Protein AF-A0A8J9SJX0-F1 (afdb_monomer)

Secondary structure (DSSP, 8-state):
---PPPSS--SSTTSHHHHHHHHHHHHHHHHHHTTS--EEEE-TT---SS--HHHHHTS-TT-SEEEEE-S---GGGTTT-EEEEEEEE---

Structure (mmCIF, N/CA/C/O backbone):
data_AF-A0A8J9SJX0-F1
#
_entry.id   AF-A0A8J9SJX0-F1
#
loop_
_atom_site.group_PDB
_atom_site.id
_atom_site.type_symbol
_atom_site.label_atom_id
_atom_site.label_alt_id
_atom_site.label_comp_id
_atom_site.label_asym_id
_atom_site.label_entity_id
_atom_site.label_seq_id
_atom_site.pdbx_PDB_ins_code
_atom_site.Cartn_x
_atom_site.Cartn_y
_atom_site.Cartn_z
_atom_site.occupancy
_atom_site.B_iso_or_equiv
_atom_site.auth_seq_id
_atom_site.auth_comp_id
_atom_site.auth_asym_id
_atom_site.auth_atom_id
_atom_site.pdbx_PDB_model_num
ATOM 1 N N . ASN A 1 1 ? 6.015 -20.181 -0.647 1.00 56.84 1 ASN A N 1
ATOM 2 C CA . ASN A 1 1 ? 7.298 -20.120 -1.380 1.00 56.84 1 ASN A CA 1
ATOM 3 C C . ASN A 1 1 ? 7.250 -18.864 -2.241 1.00 56.84 1 ASN A C 1
ATOM 5 O O . ASN A 1 1 ? 6.300 -18.742 -3.000 1.00 56.84 1 ASN A O 1
ATOM 9 N N . PHE A 1 2 ? 8.184 -17.925 -2.070 1.00 68.00 2 PHE A N 1
ATOM 10 C CA . PHE A 1 2 ? 8.213 -16.641 -2.793 1.00 68.00 2 PHE A CA 1
ATOM 11 C C . PHE A 1 2 ? 8.660 -16.769 -4.261 1.00 68.00 2 PHE A C 1
ATOM 13 O O . PHE A 1 2 ? 8.686 -15.773 -4.977 1.00 68.00 2 PHE A O 1
ATOM 20 N N . GLY A 1 3 ? 8.993 -17.983 -4.720 1.00 74.50 3 GLY A N 1
ATOM 21 C CA . GLY A 1 3 ? 9.604 -18.181 -6.032 1.00 74.50 3 GLY A CA 1
ATOM 22 C C . GLY A 1 3 ? 11.002 -17.560 -6.092 1.00 74.50 3 GLY A C 1
ATOM 23 O O . GLY A 1 3 ? 11.595 -17.236 -5.062 1.00 74.50 3 GLY A O 1
ATOM 24 N N . GLU A 1 4 ? 11.541 -17.402 -7.299 1.00 83.12 4 GLU A N 1
ATOM 25 C CA . GLU A 1 4 ? 12.795 -16.673 -7.497 1.00 83.12 4 GLU A CA 1
ATOM 26 C C . GLU A 1 4 ? 12.550 -15.163 -7.402 1.00 83.12 4 GLU A C 1
ATOM 28 O O . GL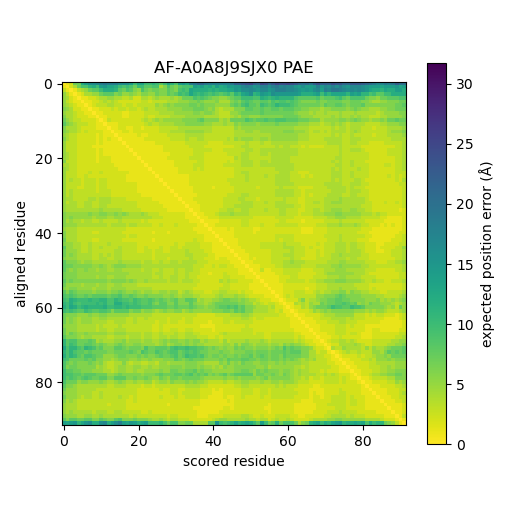U A 1 4 ? 11.809 -14.584 -8.201 1.00 83.12 4 GLU A O 1
ATOM 33 N N . ILE A 1 5 ? 13.195 -14.516 -6.428 1.00 87.25 5 ILE A N 1
ATOM 34 C CA . ILE A 1 5 ? 13.190 -13.058 -6.304 1.00 87.25 5 ILE A CA 1
ATOM 35 C C . ILE A 1 5 ? 14.189 -12.483 -7.322 1.00 87.25 5 ILE A C 1
ATOM 37 O O . ILE A 1 5 ? 15.352 -12.895 -7.317 1.00 87.25 5 ILE A O 1
ATOM 41 N N . PRO A 1 6 ? 13.782 -11.530 -8.182 1.00 91.69 6 PRO A N 1
ATOM 42 C CA . PRO A 1 6 ? 14.695 -10.905 -9.133 1.00 91.69 6 PRO A CA 1
ATOM 43 C C . PRO A 1 6 ? 15.891 -10.242 -8.436 1.00 91.69 6 PRO A C 1
ATOM 45 O O . PRO A 1 6 ? 15.716 -9.473 -7.495 1.00 91.69 6 PRO A O 1
ATOM 48 N N . SER A 1 7 ? 17.102 -10.493 -8.936 1.00 92.31 7 SER A N 1
ATOM 49 C CA . SER A 1 7 ? 18.348 -9.879 -8.443 1.00 92.31 7 SER A CA 1
ATOM 50 C C . SER A 1 7 ? 18.693 -8.549 -9.121 1.00 92.31 7 SER A C 1
ATOM 52 O O . SER A 1 7 ? 19.579 -7.827 -8.674 1.00 92.31 7 SER A O 1
ATOM 54 N N . GLU A 1 8 ? 17.999 -8.219 -10.208 1.00 95.31 8 GLU A N 1
ATOM 55 C CA . GLU A 1 8 ? 18.196 -6.995 -10.975 1.00 95.31 8 GLU A CA 1
ATOM 56 C C . GLU A 1 8 ? 16.943 -6.119 -10.936 1.00 95.31 8 GLU A C 1
ATOM 58 O O . GLU A 1 8 ? 15.815 -6.617 -10.878 1.00 95.31 8 GLU A O 1
ATOM 63 N N . ALA A 1 9 ? 17.144 -4.809 -11.082 1.00 92.69 9 ALA A N 1
ATOM 64 C CA . ALA A 1 9 ? 16.053 -3.853 -11.183 1.00 92.69 9 ALA A CA 1
ATOM 65 C C . ALA A 1 9 ? 15.139 -4.130 -12.394 1.00 92.69 9 ALA A C 1
ATOM 67 O O . ALA A 1 9 ? 15.559 -4.645 -13.444 1.00 92.69 9 ALA A O 1
ATOM 68 N N . ALA A 1 10 ? 13.873 -3.743 -12.241 1.00 95.56 10 ALA A N 1
ATOM 69 C CA . ALA A 1 10 ? 12.946 -3.615 -13.355 1.00 95.56 10 ALA A CA 1
ATOM 70 C C . ALA A 1 10 ? 13.435 -2.516 -14.310 1.00 95.56 10 ALA A C 1
ATOM 72 O O . ALA A 1 10 ? 13.941 -1.479 -13.884 1.00 95.56 10 ALA A O 1
ATOM 73 N N . ARG A 1 11 ? 13.277 -2.740 -15.614 1.00 95.31 11 ARG A N 1
ATOM 74 C CA . ARG A 1 11 ? 13.615 -1.756 -16.655 1.00 95.31 11 ARG A CA 1
ATOM 75 C C . ARG A 1 11 ? 12.431 -0.861 -16.985 1.00 95.31 11 ARG A C 1
ATOM 77 O O . ARG A 1 11 ? 12.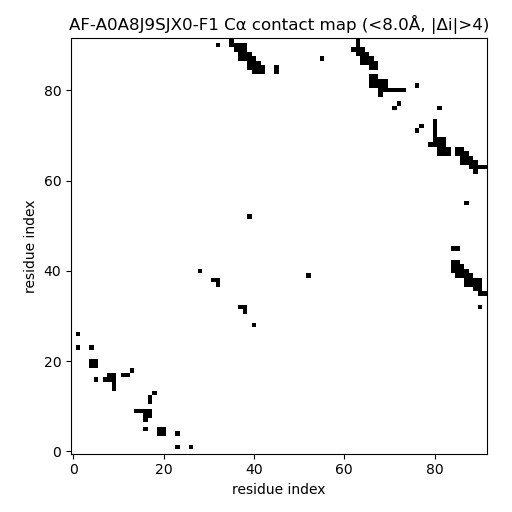618 0.247 -17.478 1.00 95.31 11 ARG A O 1
ATOM 84 N N . ARG A 1 12 ? 11.211 -1.355 -16.763 1.00 95.00 12 ARG A N 1
ATOM 85 C CA . ARG A 1 12 ? 9.976 -0.616 -17.018 1.00 95.00 12 ARG A CA 1
ATOM 86 C C . ARG A 1 12 ? 8.911 -0.981 -15.995 1.00 95.00 12 ARG A C 1
ATOM 88 O O . ARG A 1 12 ? 8.783 -2.133 -15.590 1.00 95.00 12 ARG A O 1
ATOM 95 N N . TYR A 1 13 ? 8.089 0.004 -15.651 1.00 90.19 13 TYR A N 1
ATOM 96 C CA . TYR A 1 13 ? 6.886 -0.208 -14.859 1.00 90.19 13 TYR A CA 1
ATOM 97 C C . TYR A 1 13 ? 6.006 -1.320 -15.454 1.00 90.19 13 TYR A C 1
ATOM 99 O O . TYR A 1 13 ? 5.654 -1.285 -16.638 1.00 90.19 13 TYR A O 1
ATOM 107 N N . GLY A 1 14 ? 5.636 -2.297 -14.624 1.00 91.19 14 GLY A N 1
ATOM 108 C CA . GLY A 1 14 ? 4.815 -3.436 -15.036 1.00 91.19 14 GLY A CA 1
ATOM 109 C C . GLY A 1 14 ? 5.541 -4.506 -15.856 1.00 91.19 14 GLY A C 1
ATOM 110 O O . GLY A 1 14 ? 4.868 -5.370 -16.413 1.00 91.19 14 GLY A O 1
ATOM 111 N N . ASP A 1 15 ? 6.874 -4.464 -15.970 1.00 94.75 15 ASP A N 1
ATOM 112 C CA . ASP A 1 15 ? 7.622 -5.591 -16.529 1.00 94.75 15 ASP A CA 1
ATOM 113 C C . ASP A 1 15 ? 7.593 -6.822 -15.599 1.00 94.75 15 ASP A C 1
ATOM 115 O O . ASP A 1 15 ? 7.111 -6.772 -14.468 1.00 94.75 15 ASP A O 1
ATOM 119 N N . ARG A 1 16 ? 8.120 -7.959 -16.070 1.00 92.75 16 ARG A N 1
ATOM 120 C CA . ARG A 1 16 ? 8.083 -9.218 -15.305 1.00 92.75 16 ARG A CA 1
ATOM 121 C C . ARG A 1 16 ? 8.788 -9.126 -13.951 1.00 92.75 16 ARG A C 1
ATOM 123 O O . ARG A 1 16 ? 8.331 -9.755 -13.002 1.00 92.75 16 ARG A O 1
ATOM 130 N N . ARG A 1 17 ? 9.885 -8.368 -13.855 1.00 94.38 17 ARG A N 1
ATOM 131 C CA . ARG A 1 17 ? 10.638 -8.211 -12.602 1.00 94.38 17 ARG A CA 1
ATOM 132 C C . ARG A 1 17 ? 9.857 -7.341 -11.629 1.00 94.38 17 ARG A C 1
ATOM 134 O O . ARG A 1 17 ? 9.726 -7.705 -10.465 1.00 94.38 17 ARG A O 1
ATOM 141 N N . PHE A 1 18 ? 9.275 -6.251 -12.130 1.00 93.44 18 PHE A N 1
ATOM 142 C CA . PHE A 1 18 ? 8.370 -5.401 -11.366 1.00 93.44 18 PHE A CA 1
ATOM 143 C C . PHE A 1 18 ? 7.196 -6.215 -10.812 1.00 93.44 18 PHE A C 1
ATOM 145 O O . PHE A 1 18 ? 6.964 -6.210 -9.608 1.00 93.44 18 PHE A O 1
ATOM 152 N N . THR A 1 19 ? 6.492 -6.969 -11.660 1.00 91.94 19 THR A N 1
ATOM 153 C CA . THR A 1 19 ? 5.340 -7.777 -11.237 1.00 91.94 19 THR A CA 1
ATOM 154 C C . THR A 1 19 ? 5.726 -8.843 -10.216 1.00 91.94 19 THR A C 1
ATOM 156 O O . THR A 1 19 ? 5.013 -9.006 -9.228 1.00 91.94 19 THR A O 1
ATOM 159 N N . ALA A 1 20 ? 6.852 -9.538 -10.411 1.00 92.62 20 ALA A N 1
ATOM 160 C CA . ALA A 1 20 ? 7.342 -10.517 -9.443 1.00 92.62 20 ALA A CA 1
ATOM 161 C C . ALA A 1 20 ? 7.587 -9.874 -8.070 1.00 92.62 20 ALA A C 1
ATOM 163 O O . ALA A 1 20 ? 7.175 -10.424 -7.049 1.00 92.62 20 ALA A O 1
ATOM 164 N N . MET A 1 21 ? 8.181 -8.677 -8.043 1.00 92.75 21 MET A N 1
ATOM 165 C CA . MET A 1 21 ? 8.427 -7.979 -6.786 1.00 92.75 21 MET A CA 1
ATOM 166 C C . MET A 1 21 ? 7.161 -7.426 -6.134 1.00 92.75 21 MET A C 1
ATOM 168 O O . MET A 1 21 ? 6.973 -7.581 -4.930 1.00 92.75 21 MET A O 1
ATOM 172 N N . MET A 1 22 ? 6.229 -6.881 -6.913 1.00 92.56 22 MET A N 1
ATOM 173 C CA . MET A 1 22 ? 4.938 -6.450 -6.371 1.00 92.56 22 MET A CA 1
ATOM 174 C C . MET A 1 22 ? 4.144 -7.619 -5.773 1.00 92.56 22 MET A C 1
ATOM 176 O O . MET A 1 22 ? 3.509 -7.457 -4.734 1.00 92.56 22 MET A O 1
ATOM 180 N N . MET A 1 23 ? 4.227 -8.817 -6.358 1.00 91.75 23 MET A N 1
ATOM 181 C CA . MET A 1 23 ? 3.608 -10.009 -5.769 1.00 91.75 23 MET A CA 1
ATOM 182 C C . MET A 1 23 ? 4.308 -10.460 -4.486 1.00 91.75 23 MET A C 1
ATOM 184 O O . MET A 1 23 ? 3.633 -10.819 -3.523 1.00 91.75 23 MET A O 1
ATOM 188 N N . ALA A 1 24 ? 5.642 -10.397 -4.425 1.00 92.56 24 ALA A N 1
ATOM 189 C CA . ALA A 1 24 ? 6.368 -10.671 -3.186 1.00 92.56 24 ALA A CA 1
ATOM 190 C C . ALA A 1 24 ? 5.955 -9.701 -2.065 1.00 92.56 24 ALA A C 1
ATOM 192 O O . ALA A 1 24 ? 5.679 -10.152 -0.955 1.00 92.56 24 ALA A O 1
ATOM 193 N N . LYS A 1 25 ? 5.814 -8.402 -2.373 1.00 92.75 25 LYS A N 1
ATOM 194 C CA . LYS A 1 25 ? 5.251 -7.389 -1.463 1.00 92.75 25 LYS A CA 1
ATOM 195 C C . LYS A 1 25 ? 3.882 -7.820 -0.925 1.00 92.75 25 LYS A C 1
ATOM 197 O O . LYS A 1 25 ? 3.705 -7.845 0.289 1.00 92.75 25 LYS A O 1
ATOM 202 N N . VAL A 1 26 ? 2.943 -8.213 -1.791 1.00 92.31 26 VAL A N 1
ATOM 203 C CA . VAL A 1 26 ? 1.602 -8.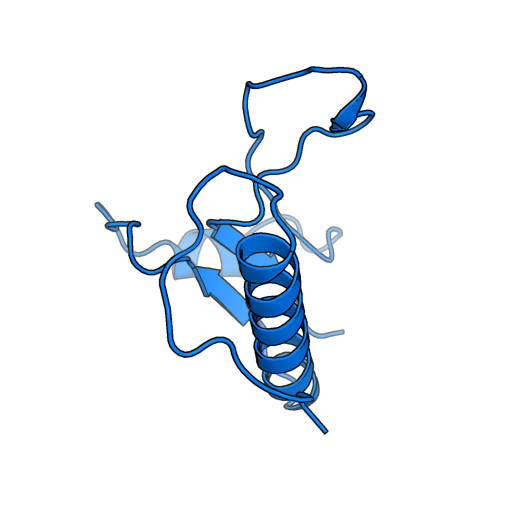668 -1.368 1.00 92.31 26 VAL A CA 1
ATOM 204 C C . VAL A 1 26 ? 1.686 -9.865 -0.418 1.00 92.31 26 VAL A C 1
ATOM 206 O O . VAL A 1 26 ? 1.031 -9.867 0.620 1.00 92.31 26 VAL A O 1
ATOM 209 N N . ILE A 1 27 ? 2.522 -10.862 -0.726 1.00 92.38 27 ILE A N 1
ATOM 210 C CA . ILE A 1 27 ? 2.686 -12.046 0.133 1.00 92.38 27 ILE A CA 1
ATOM 211 C C . ILE A 1 27 ? 3.268 -11.656 1.496 1.00 92.38 27 ILE A C 1
ATOM 213 O O . ILE A 1 27 ? 2.788 -12.140 2.519 1.00 92.38 27 ILE A O 1
ATOM 217 N N . CYS A 1 28 ? 4.274 -10.777 1.536 1.00 92.44 28 CYS A N 1
ATOM 218 C CA . CYS A 1 28 ? 4.845 -10.296 2.793 1.00 92.44 28 CYS A CA 1
ATOM 219 C C . CYS A 1 28 ? 3.781 -9.631 3.672 1.00 92.44 28 CYS A C 1
ATOM 221 O O . CYS A 1 28 ? 3.679 -9.960 4.851 1.00 92.44 28 CYS A O 1
ATOM 223 N N . VAL A 1 29 ? 2.956 -8.751 3.098 1.00 93.12 29 VAL A N 1
ATOM 224 C CA . VAL A 1 29 ? 1.882 -8.085 3.849 1.00 93.12 29 VAL A CA 1
ATOM 225 C C . VAL A 1 29 ? 0.830 -9.083 4.321 1.00 93.12 29 VAL A C 1
ATOM 227 O O . VAL A 1 29 ? 0.422 -9.025 5.478 1.00 93.12 29 VAL A O 1
ATOM 230 N N . GLN A 1 30 ? 0.446 -10.045 3.478 1.00 92.06 30 GLN A N 1
ATOM 231 C CA . GLN A 1 30 ? -0.498 -11.098 3.854 1.00 92.06 30 GLN A CA 1
ATOM 232 C C . GLN A 1 30 ? -0.012 -11.893 5.073 1.00 92.06 30 GLN A C 1
ATOM 234 O O . GLN A 1 30 ? -0.791 -12.151 5.986 1.00 92.06 30 GLN A O 1
ATOM 239 N N . LEU A 1 31 ? 1.272 -12.264 5.113 1.00 93.50 31 LEU A N 1
ATOM 240 C CA .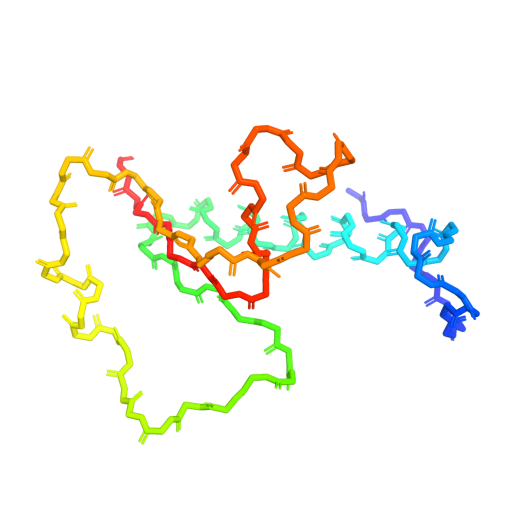 LEU A 1 31 ? 1.839 -13.005 6.243 1.00 93.50 31 LEU A CA 1
ATOM 241 C C . LEU A 1 31 ? 1.789 -12.203 7.548 1.00 93.50 31 LEU A C 1
ATOM 243 O O . LEU A 1 31 ? 1.539 -12.783 8.600 1.00 93.50 31 LEU A O 1
ATOM 247 N N . VAL A 1 32 ? 1.997 -10.884 7.488 1.00 92.94 32 VAL A N 1
ATOM 248 C CA . VAL A 1 32 ? 1.878 -10.007 8.664 1.00 92.94 32 VAL A CA 1
ATOM 249 C C . VAL A 1 32 ? 0.413 -9.832 9.069 1.00 92.94 32 VAL A C 1
ATOM 251 O O . VAL A 1 32 ? 0.101 -9.899 10.252 1.00 92.94 32 VAL A O 1
ATOM 254 N N . SER A 1 33 ? -0.498 -9.682 8.105 1.00 92.56 33 SER A N 1
ATOM 255 C CA . SER A 1 33 ? -1.941 -9.571 8.363 1.00 92.56 33 SER A CA 1
ATOM 256 C C . SER A 1 33 ? -2.500 -10.796 9.103 1.00 92.56 33 SER A C 1
ATOM 258 O O . SER A 1 33 ? -3.370 -10.663 9.960 1.00 92.56 33 SER A O 1
ATOM 260 N N . MET A 1 34 ? -1.940 -11.986 8.864 1.00 94.25 34 MET A N 1
ATOM 261 C CA . MET A 1 34 ? -2.318 -13.220 9.565 1.00 94.25 34 MET A CA 1
ATOM 262 C C . MET A 1 34 ? -1.959 -13.243 11.062 1.00 94.25 34 MET A C 1
ATOM 264 O O . MET A 1 34 ? -2.358 -14.176 11.757 1.00 94.25 34 MET A O 1
ATOM 268 N N . LEU A 1 35 ? -1.217 -12.255 11.574 1.00 95.50 35 LEU A N 1
ATOM 269 C CA . LEU A 1 35 ? -0.852 -12.165 12.992 1.00 95.50 35 LEU A CA 1
ATOM 270 C C . LEU A 1 35 ? -1.975 -11.607 13.883 1.00 95.50 35 LEU A C 1
ATOM 272 O O . LEU A 1 35 ? -1.828 -11.623 15.102 1.00 95.50 35 LEU A O 1
ATOM 276 N N . GLY A 1 36 ? -3.078 -11.136 13.297 1.00 94.62 36 GLY A N 1
ATOM 277 C CA . GLY A 1 36 ? -4.229 -10.635 14.050 1.00 94.62 36 GLY A CA 1
ATOM 278 C C . GLY A 1 36 ? -4.084 -9.195 14.548 1.00 94.62 36 GLY A C 1
ATOM 279 O O . GLY A 1 36 ? -4.617 -8.845 15.597 1.00 94.62 36 GLY A O 1
ATOM 280 N N . TYR A 1 37 ? -3.341 -8.363 13.813 1.00 93.75 37 TYR A N 1
ATOM 281 C CA . TYR A 1 37 ? -3.181 -6.938 14.101 1.00 93.75 37 TYR A CA 1
ATOM 282 C C . TYR A 1 37 ? -3.725 -6.084 12.961 1.00 93.75 37 TYR A C 1
ATOM 284 O O . TYR A 1 37 ? -3.596 -6.451 11.790 1.00 93.75 37 TYR A O 1
ATOM 292 N N . ASP A 1 38 ? -4.237 -4.906 13.314 1.00 94.12 38 ASP A N 1
ATOM 293 C CA . ASP A 1 38 ? -4.407 -3.808 12.368 1.00 94.12 38 ASP A CA 1
ATOM 294 C C . ASP A 1 38 ? -3.055 -3.464 11.730 1.00 94.12 38 ASP A C 1
ATOM 296 O O . ASP A 1 38 ? -2.018 -3.410 12.401 1.00 94.12 38 ASP A O 1
ATOM 300 N N . LEU A 1 39 ? -3.057 -3.230 10.422 1.00 94.38 39 LEU A N 1
ATOM 301 C CA . LEU A 1 39 ? -1.851 -3.085 9.623 1.00 94.38 39 LEU A CA 1
ATOM 302 C C . LEU A 1 39 ? -1.881 -1.780 8.836 1.00 94.38 39 LEU A C 1
ATOM 304 O O . L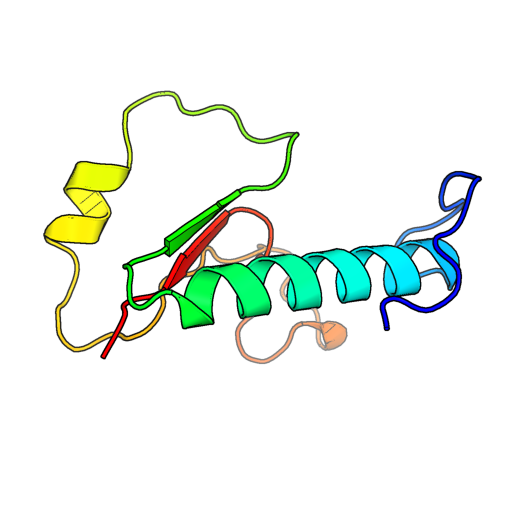EU A 1 39 ? -2.781 -1.545 8.037 1.00 94.38 39 LEU A O 1
ATOM 308 N N . LEU A 1 40 ? -0.844 -0.962 9.007 1.00 95.75 40 LEU A N 1
ATOM 309 C CA . LEU A 1 40 ? -0.532 0.139 8.101 1.00 95.75 40 LEU A CA 1
ATOM 310 C C . LEU A 1 40 ? 0.665 -0.266 7.240 1.00 95.75 40 LEU A C 1
ATOM 312 O O . LEU A 1 40 ? 1.783 -0.392 7.741 1.00 95.75 40 LEU A O 1
ATOM 316 N N . PHE A 1 41 ? 0.429 -0.476 5.949 1.00 96.06 41 PHE A N 1
ATOM 317 C CA . PHE A 1 41 ? 1.486 -0.734 4.981 1.00 96.06 41 PHE A CA 1
ATOM 318 C C . PHE A 1 41 ? 1.952 0.573 4.347 1.00 96.06 41 PHE A C 1
ATOM 320 O O . PHE A 1 41 ? 1.116 1.392 3.970 1.00 96.06 41 PHE A O 1
ATOM 327 N N . GLN A 1 42 ? 3.264 0.711 4.138 1.00 96.25 42 GLN A N 1
ATOM 328 C CA . GLN A 1 42 ? 3.827 1.738 3.268 1.00 96.25 42 GLN A CA 1
ATOM 329 C C . GLN A 1 42 ? 4.957 1.197 2.382 1.00 96.25 42 GLN A C 1
ATOM 331 O O . GLN A 1 42 ? 5.718 0.320 2.801 1.00 96.25 42 GLN A O 1
ATOM 336 N N . ASP A 1 43 ? 5.098 1.766 1.188 1.00 96.12 43 ASP A N 1
ATOM 337 C CA . ASP A 1 43 ? 6.300 1.644 0.371 1.00 96.12 43 ASP A CA 1
ATOM 338 C C . ASP A 1 43 ? 7.461 2.445 0.987 1.00 96.12 43 ASP A C 1
ATOM 340 O O . ASP A 1 43 ? 7.293 3.305 1.853 1.00 96.12 43 ASP A O 1
ATOM 344 N N . VAL A 1 44 ? 8.680 2.120 0.557 1.00 94.75 44 VAL A N 1
ATOM 345 C CA . VAL A 1 44 ? 9.925 2.671 1.123 1.00 94.75 44 VAL A CA 1
ATOM 346 C C . VAL A 1 44 ? 10.189 4.129 0.741 1.00 94.75 44 VAL A C 1
ATOM 348 O O . VAL A 1 44 ? 11.061 4.765 1.326 1.00 94.75 44 VAL A O 1
ATOM 351 N N . ASP A 1 45 ? 9.477 4.645 -0.256 1.00 95.38 45 ASP A N 1
ATOM 352 C CA . ASP A 1 45 ? 9.606 5.994 -0.806 1.00 95.38 45 ASP A CA 1
ATOM 353 C C . ASP A 1 45 ? 8.557 6.975 -0.254 1.00 95.38 45 ASP A C 1
ATOM 355 O O . ASP A 1 45 ? 8.411 8.089 -0.759 1.00 95.38 45 ASP A O 1
ATOM 359 N N . ILE A 1 46 ? 7.872 6.597 0.828 1.00 95.75 46 ILE A N 1
ATOM 360 C CA . ILE A 1 46 ? 6.920 7.445 1.545 1.00 95.75 46 ILE A CA 1
ATOM 361 C C . ILE A 1 46 ? 7.577 8.054 2.783 1.00 95.75 46 ILE A C 1
ATOM 363 O O . ILE A 1 46 ? 8.287 7.391 3.538 1.00 95.75 46 ILE A O 1
ATOM 367 N N . VAL A 1 47 ? 7.308 9.340 3.014 1.00 95.88 47 VAL A N 1
ATOM 368 C CA . VAL A 1 47 ? 7.742 10.067 4.211 1.00 95.88 47 VAL A CA 1
ATOM 369 C C . VAL A 1 47 ? 6.519 10.614 4.930 1.00 95.88 47 VAL A C 1
ATOM 371 O O . VAL A 1 47 ? 5.676 11.281 4.331 1.00 95.88 47 VAL A O 1
ATOM 374 N N . TRP A 1 48 ? 6.427 10.353 6.231 1.00 95.25 48 TRP A N 1
ATOM 375 C CA . TRP A 1 48 ? 5.351 10.875 7.064 1.00 95.25 48 TRP A CA 1
ATOM 376 C C . TRP A 1 48 ? 5.696 12.270 7.570 1.00 95.25 48 TRP A C 1
ATOM 378 O O . TRP A 1 48 ? 6.699 12.465 8.254 1.00 95.25 48 TRP A O 1
ATOM 388 N N . PHE A 1 49 ? 4.836 13.240 7.264 1.00 95.62 49 PHE A N 1
ATOM 389 C CA . PHE A 1 49 ? 4.900 14.562 7.887 1.00 95.62 49 PHE A CA 1
ATOM 390 C C . PHE A 1 49 ? 4.403 14.525 9.343 1.00 95.62 49 PHE A C 1
ATOM 392 O O . PHE A 1 49 ? 4.953 15.199 10.211 1.00 95.62 49 PHE A O 1
ATOM 399 N N . SER A 1 50 ? 3.385 13.705 9.615 1.00 95.31 50 SER A N 1
ATOM 400 C CA . SER A 1 50 ? 2.805 13.464 10.938 1.00 95.31 50 SER A CA 1
ATOM 401 C C . SER A 1 50 ? 2.483 11.979 11.118 1.00 95.31 50 SER A C 1
ATOM 403 O O . SER A 1 50 ? 2.353 11.250 10.137 1.00 95.31 50 SER A O 1
ATOM 405 N N . ASN A 1 51 ? 2.361 11.522 12.370 1.00 94.94 51 ASN A N 1
ATOM 406 C CA . ASN A 1 51 ? 2.012 10.132 12.674 1.00 94.94 51 ASN A CA 1
ATOM 407 C C . ASN A 1 51 ? 0.578 9.812 12.189 1.00 94.94 51 ASN A C 1
ATOM 409 O O . ASN A 1 51 ? -0.368 10.391 12.724 1.00 94.94 51 ASN A O 1
ATOM 413 N N . PRO A 1 52 ? 0.387 8.890 11.227 1.00 94.88 52 PRO A N 1
ATOM 414 C CA . PRO A 1 52 ? -0.933 8.588 10.677 1.00 94.88 52 PRO A CA 1
ATOM 415 C C . PRO A 1 52 ? -1.725 7.568 11.508 1.00 94.88 52 PRO A C 1
ATOM 417 O O . PRO A 1 52 ? -2.913 7.374 11.258 1.00 94.88 52 PRO A O 1
ATOM 420 N N . LEU A 1 53 ? -1.101 6.897 12.483 1.00 92.88 53 LEU A N 1
ATOM 421 C CA . LEU A 1 53 ? -1.737 5.793 13.212 1.00 92.88 53 LEU A CA 1
ATOM 422 C C . LEU A 1 53 ? -2.976 6.246 13.994 1.00 92.88 53 LEU A C 1
ATOM 424 O O . LEU A 1 53 ? -3.976 5.535 14.019 1.00 92.88 53 LEU A O 1
ATOM 428 N N . GLU A 1 54 ? -2.939 7.447 14.578 1.00 92.56 54 GLU A N 1
ATOM 429 C CA . GLU A 1 54 ? -4.085 7.997 15.311 1.00 92.56 54 GLU A CA 1
ATOM 430 C C . GLU A 1 54 ? -5.292 8.236 14.403 1.00 92.56 54 GLU A C 1
ATOM 432 O O . GLU A 1 54 ? -6.422 7.999 14.821 1.00 92.56 54 GLU A O 1
ATOM 437 N N . TYR A 1 55 ? -5.068 8.662 13.157 1.00 93.12 55 TYR A N 1
ATOM 438 C CA . TYR A 1 55 ? -6.148 8.843 12.192 1.00 93.12 55 TYR A CA 1
ATOM 439 C C . TYR A 1 55 ? -6.848 7.511 11.906 1.00 93.12 55 TYR A C 1
ATOM 441 O O . TYR A 1 55 ? -8.067 7.427 12.020 1.00 93.12 55 TYR A O 1
ATOM 449 N N . PHE A 1 56 ? -6.086 6.455 11.601 1.00 93.75 56 PHE A N 1
ATOM 450 C CA . PHE A 1 56 ? -6.662 5.151 11.256 1.00 93.75 56 PHE A CA 1
ATOM 451 C C . PHE A 1 56 ? -7.311 4.433 12.444 1.00 93.75 56 PHE A C 1
ATOM 453 O O . PHE A 1 56 ? -8.335 3.776 12.266 1.00 93.75 56 PHE A O 1
ATOM 460 N N . ALA A 1 57 ? -6.791 4.618 13.661 1.00 89.56 57 ALA A N 1
ATOM 461 C CA . ALA A 1 57 ? -7.398 4.073 14.876 1.00 89.56 57 ALA A CA 1
ATOM 462 C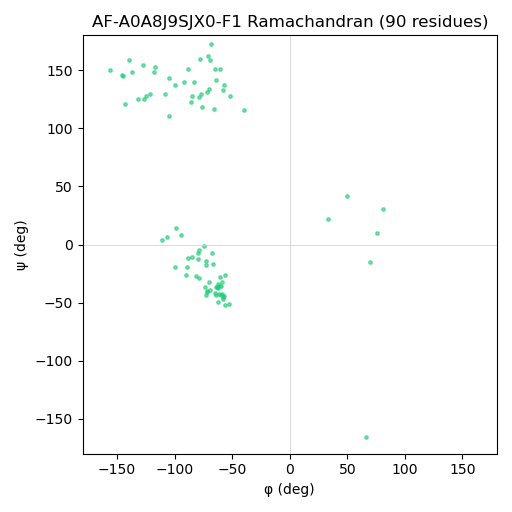 C . ALA A 1 57 ? -8.824 4.602 15.129 1.00 89.56 57 ALA A C 1
ATOM 464 O O . ALA A 1 57 ? -9.640 3.908 15.730 1.00 89.56 57 ALA A O 1
ATOM 465 N N . HIS A 1 58 ? -9.130 5.815 14.654 1.00 90.56 58 HIS A N 1
ATOM 466 C CA . HIS A 1 58 ? -10.438 6.461 14.809 1.00 90.56 58 HIS A CA 1
ATOM 467 C C . HIS A 1 58 ? -11.210 6.592 13.486 1.00 90.56 58 HIS A C 1
ATOM 469 O O . HIS A 1 58 ? -12.283 7.198 13.459 1.00 90.56 58 HIS A O 1
ATOM 475 N N . ALA A 1 59 ? -10.670 6.060 12.387 1.00 87.31 59 ALA A N 1
ATOM 476 C CA . ALA A 1 59 ? -11.329 6.072 11.089 1.00 87.31 59 ALA A CA 1
ATOM 477 C C . ALA A 1 59 ? -12.555 5.147 11.094 1.00 87.31 59 ALA A C 1
ATOM 479 O O . ALA A 1 59 ? -12.643 4.237 11.922 1.00 87.31 59 ALA A O 1
ATOM 480 N N . ASP A 1 60 ? -13.480 5.382 10.156 1.00 87.75 60 ASP A N 1
ATOM 481 C CA . ASP A 1 60 ? -14.783 4.708 10.075 1.00 87.75 60 ASP A CA 1
ATOM 482 C C . ASP A 1 60 ? -14.682 3.201 10.411 1.00 87.75 60 ASP A C 1
ATOM 484 O O . ASP A 1 60 ? -13.992 2.454 9.701 1.00 87.75 60 ASP A O 1
ATOM 488 N N . PRO A 1 61 ? -15.320 2.737 11.506 1.00 85.19 61 PRO A N 1
ATOM 489 C CA . PRO A 1 61 ? -15.255 1.341 11.923 1.00 85.19 61 PRO A CA 1
ATOM 490 C C . PRO A 1 61 ? -15.940 0.392 10.931 1.00 85.19 61 PRO A C 1
ATOM 492 O O . PRO A 1 61 ? -15.684 -0.804 10.978 1.00 85.19 61 PRO A O 1
ATOM 495 N N . GLY A 1 62 ? -16.790 0.899 10.030 1.00 91.00 62 GLY A N 1
ATOM 496 C CA . GLY A 1 62 ? -17.471 0.100 9.012 1.00 91.00 62 GLY A CA 1
ATOM 497 C C . GLY A 1 62 ? -16.611 -0.267 7.800 1.00 91.00 62 GLY A C 1
ATOM 498 O O . GLY A 1 62 ? -17.094 -0.983 6.925 1.00 91.00 62 GLY A O 1
ATOM 499 N N . MET A 1 63 ? -15.373 0.230 7.721 1.00 92.88 63 MET A N 1
ATOM 500 C CA . MET A 1 63 ? -14.466 -0.020 6.599 1.00 92.88 63 MET A CA 1
ATOM 501 C C . MET A 1 63 ? -13.327 -0.954 7.005 1.00 92.88 63 MET A C 1
ATOM 503 O O . MET A 1 63 ? -12.612 -0.693 7.971 1.00 92.88 63 MET A O 1
ATOM 507 N N . ASP A 1 64 ? -13.105 -2.006 6.219 1.00 92.88 64 ASP A N 1
ATOM 508 C CA . ASP A 1 64 ? -12.009 -2.956 6.454 1.00 92.88 64 ASP A CA 1
ATOM 509 C C . ASP A 1 64 ? -10.658 -2.415 5.980 1.00 92.88 64 ASP A C 1
ATOM 511 O O . ASP A 1 64 ? -9.606 -2.789 6.497 1.00 92.88 64 ASP A O 1
ATOM 515 N N . MET A 1 65 ? -10.669 -1.550 4.963 1.00 93.62 65 MET A N 1
ATOM 516 C CA . MET A 1 65 ? -9.454 -1.057 4.323 1.0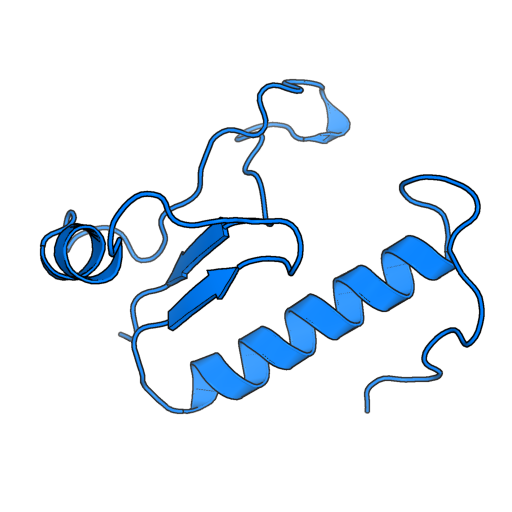0 93.62 65 MET A CA 1
ATOM 517 C C . MET A 1 65 ? -9.595 0.397 3.885 1.00 93.62 65 MET A C 1
ATOM 519 O O . MET A 1 65 ? -10.651 0.819 3.414 1.00 93.62 65 MET A O 1
ATOM 523 N N . PHE A 1 66 ? -8.493 1.139 3.971 1.00 95.31 66 PHE A N 1
ATOM 524 C CA . PHE A 1 66 ? -8.398 2.518 3.499 1.00 95.31 66 PHE A CA 1
ATOM 525 C C . PHE A 1 66 ? -7.245 2.643 2.514 1.00 95.31 66 PHE A C 1
ATOM 527 O O . PHE A 1 66 ? -6.112 2.284 2.830 1.00 95.31 66 PHE A O 1
ATOM 534 N N . PHE A 1 67 ? -7.542 3.203 1.347 1.00 95.00 67 PHE A N 1
ATOM 535 C CA . PHE A 1 67 ? -6.587 3.463 0.277 1.00 95.00 67 PHE A CA 1
ATOM 536 C C . PHE A 1 67 ? -6.664 4.923 -0.148 1.00 95.00 67 PHE A C 1
ATOM 538 O O . PHE A 1 67 ? -7.708 5.567 -0.025 1.00 95.00 67 PHE A O 1
ATOM 545 N N . GLN A 1 68 ? -5.563 5.427 -0.692 1.00 92.94 68 GLN A N 1
ATOM 546 C CA . GLN A 1 68 ? -5.552 6.703 -1.397 1.00 92.94 68 GLN A CA 1
ATOM 547 C C . GLN A 1 68 ? -5.883 6.484 -2.875 1.00 92.94 68 GLN A C 1
ATOM 549 O O . GLN A 1 68 ? -5.584 5.428 -3.436 1.00 92.94 68 GLN A O 1
ATOM 554 N N . ASP A 1 69 ? -6.476 7.489 -3.508 1.00 93.06 69 ASP A N 1
ATOM 555 C CA . ASP A 1 69 ? -6.617 7.510 -4.961 1.00 93.06 69 ASP A CA 1
ATOM 556 C C . ASP A 1 69 ? -5.243 7.724 -5.627 1.00 93.06 69 ASP A C 1
ATOM 558 O O . ASP A 1 69 ? -4.456 8.571 -5.206 1.00 93.06 69 ASP A O 1
ATOM 562 N N . ASP A 1 70 ? -4.947 6.929 -6.652 1.00 90.56 70 ASP A N 1
ATOM 563 C CA . ASP A 1 70 ? -3.685 6.920 -7.403 1.00 90.56 70 ASP A CA 1
ATOM 564 C C . ASP A 1 70 ? -3.614 8.059 -8.439 1.00 90.56 70 ASP A C 1
ATOM 566 O O . ASP A 1 70 ? -2.559 8.310 -9.017 1.00 90.56 70 ASP A O 1
ATOM 570 N N . GLY A 1 71 ? -4.731 8.743 -8.724 1.00 88.88 71 GLY A N 1
ATOM 571 C CA . GLY A 1 71 ? -4.835 9.867 -9.663 1.00 88.88 71 GLY A CA 1
ATOM 572 C C . GLY A 1 71 ? -4.669 9.506 -11.144 1.00 88.88 71 GLY A C 1
ATOM 573 O O . GLY A 1 71 ? -5.030 10.289 -12.024 1.00 88.88 71 GLY A O 1
ATOM 574 N N . ALA A 1 72 ? -4.153 8.316 -11.460 1.00 84.50 72 ALA A N 1
ATOM 575 C CA . ALA A 1 72 ? -3.895 7.894 -12.830 1.00 84.50 72 ALA A CA 1
ATOM 576 C C . ALA A 1 72 ? -5.171 7.558 -13.628 1.00 84.50 72 ALA A C 1
ATOM 578 O O . ALA A 1 72 ? -5.077 7.497 -14.853 1.00 84.50 72 ALA A O 1
ATOM 579 N N . HIS A 1 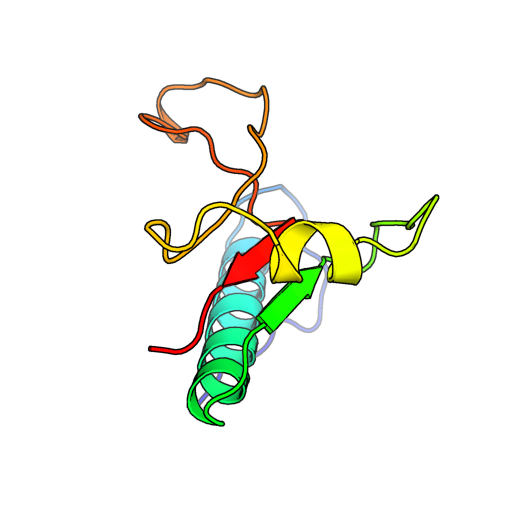73 ? -6.320 7.318 -12.966 1.00 87.38 73 HIS A N 1
ATOM 580 C CA . HIS A 1 73 ? -7.699 7.096 -13.475 1.00 87.38 73 HIS A CA 1
ATOM 581 C C . HIS A 1 73 ? -7.879 6.379 -14.831 1.00 87.38 73 HIS A C 1
ATOM 583 O O . HIS A 1 73 ? -8.907 6.497 -15.501 1.00 87.38 73 HIS A O 1
ATOM 589 N N . SER A 1 74 ? -6.882 5.620 -15.271 1.00 89.12 74 SER A N 1
ATOM 590 C CA . SER A 1 74 ? -6.908 4.919 -16.545 1.00 89.12 74 SER A CA 1
ATOM 591 C C . SER A 1 74 ? -7.764 3.663 -16.429 1.00 89.12 74 SER A C 1
ATOM 593 O O . SER A 1 74 ? -7.930 3.103 -15.345 1.00 89.12 74 SER A O 1
ATOM 595 N N . THR A 1 75 ? -8.240 3.143 -17.561 1.00 90.00 75 THR A N 1
ATOM 596 C CA . THR A 1 75 ? -9.016 1.891 -17.597 1.00 90.00 75 THR A CA 1
ATOM 597 C C . THR A 1 75 ? -8.279 0.710 -16.967 1.00 90.00 75 THR A C 1
ATOM 599 O O . THR A 1 75 ? -8.916 -0.198 -16.446 1.00 90.00 75 THR A O 1
ATOM 602 N N . ARG A 1 76 ? -6.940 0.736 -16.958 1.00 86.75 76 ARG A N 1
ATOM 603 C CA . ARG A 1 76 ? -6.104 -0.274 -16.301 1.00 86.75 76 ARG A CA 1
ATOM 604 C C . ARG A 1 76 ? -6.317 -0.340 -14.785 1.00 86.75 76 ARG A C 1
ATOM 606 O O . ARG A 1 76 ? -6.181 -1.421 -14.224 1.00 86.75 76 ARG A O 1
ATOM 613 N N . TYR A 1 77 ? -6.602 0.790 -14.142 1.00 87.88 77 TYR A N 1
ATOM 614 C CA . TYR A 1 77 ? -6.751 0.895 -12.686 1.00 87.88 77 TYR A CA 1
ATOM 615 C C . TYR A 1 77 ? -8.214 1.062 -12.259 1.00 87.88 77 TYR A C 1
ATOM 617 O O . TYR A 1 77 ? -8.513 1.263 -11.085 1.00 87.88 77 TYR A O 1
ATOM 625 N N . ALA A 1 78 ? -9.146 0.955 -13.205 1.00 90.81 78 ALA A N 1
ATOM 626 C CA . ALA A 1 78 ? -10.568 0.999 -12.926 1.00 90.81 78 ALA A CA 1
ATOM 627 C C . ALA A 1 78 ? -11.016 -0.208 -12.067 1.00 90.81 78 ALA A C 1
ATOM 629 O O . ALA A 1 78 ? -10.437 -1.291 -12.166 1.00 90.81 78 ALA A O 1
ATOM 630 N N . PRO A 1 79 ? -12.074 -0.050 -11.252 1.00 90.56 79 PRO A N 1
ATOM 631 C CA . PRO A 1 79 ? -12.889 1.161 -11.136 1.00 90.56 79 PRO A CA 1
ATOM 632 C C . PRO A 1 79 ? -12.370 2.160 -10.094 1.00 90.56 79 PRO A C 1
ATOM 634 O O . PRO A 1 79 ? -12.723 3.329 -10.171 1.00 90.56 79 PRO A O 1
ATOM 637 N N . TYR A 1 80 ? -11.537 1.725 -9.146 1.00 88.50 80 TYR A N 1
ATOM 638 C CA . TYR A 1 80 ? -11.240 2.517 -7.947 1.00 88.50 80 TYR A CA 1
ATOM 639 C C . TYR A 1 80 ? -9.924 3.283 -8.004 1.00 88.50 80 TYR A C 1
ATOM 641 O O . TYR A 1 80 ? -9.761 4.221 -7.243 1.00 88.50 80 TYR A O 1
ATOM 649 N N . SER A 1 81 ? -8.998 2.895 -8.887 1.00 93.06 81 SER A N 1
ATOM 650 C CA . SER A 1 81 ? -7.679 3.528 -9.014 1.00 93.06 81 SER A CA 1
ATOM 651 C C . SER A 1 81 ? -6.959 3.670 -7.673 1.00 93.06 81 SER A C 1
ATOM 653 O O . SER A 1 81 ? -6.364 4.697 -7.399 1.00 93.06 81 SER A O 1
ATOM 655 N N . ALA A 1 82 ? -7.027 2.646 -6.821 1.00 93.88 82 ALA A N 1
ATOM 656 C CA . ALA A 1 82 ? -6.400 2.680 -5.506 1.00 93.88 82 ALA A CA 1
ATOM 657 C C . ALA A 1 82 ? -4.871 2.580 -5.615 1.00 93.88 82 ALA A C 1
ATOM 659 O O . ALA A 1 82 ? -4.342 1.673 -6.267 1.00 93.88 82 ALA A O 1
ATOM 660 N N . ASN A 1 83 ? -4.165 3.468 -4.921 1.00 94.19 83 ASN A N 1
ATOM 661 C CA . ASN A 1 83 ? -2.726 3.381 -4.750 1.00 94.19 83 ASN A CA 1
ATOM 662 C C . ASN A 1 83 ? -2.392 2.319 -3.694 1.00 94.19 83 ASN A C 1
ATOM 664 O O . ASN A 1 83 ? -2.916 2.342 -2.585 1.00 94.19 83 ASN A O 1
ATOM 668 N N . SER A 1 84 ? -1.491 1.393 -4.022 1.00 93.38 84 SER A N 1
ATOM 669 C CA . SER A 1 84 ? -1.055 0.336 -3.090 1.0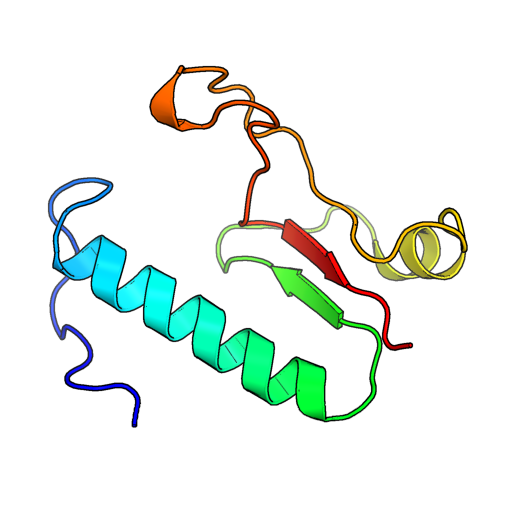0 93.38 84 SER A CA 1
ATOM 670 C C . SER A 1 84 ? 0.221 0.686 -2.317 1.00 93.38 84 SER A C 1
ATOM 672 O O . SER A 1 84 ? 0.802 -0.184 -1.667 1.00 93.38 84 SER A O 1
ATOM 674 N N . GLY A 1 85 ? 0.694 1.927 -2.428 1.00 95.19 85 GLY A N 1
ATOM 675 C CA . GLY A 1 85 ? 1.899 2.420 -1.773 1.00 95.19 85 GLY A CA 1
ATOM 676 C C . GLY A 1 85 ? 1.678 2.817 -0.320 1.00 95.19 85 GLY A C 1
ATOM 677 O O . GLY A 1 85 ? 2.600 2.676 0.465 1.00 95.19 85 GLY A O 1
ATOM 678 N N . LEU A 1 86 ? 0.468 3.222 0.071 1.00 95.69 86 LEU A N 1
ATOM 679 C CA . LEU A 1 86 ? 0.081 3.458 1.466 1.00 95.69 86 LEU A CA 1
ATOM 680 C C . LEU A 1 86 ? -1.363 3.013 1.669 1.00 95.69 86 LEU A C 1
ATOM 682 O O . LEU A 1 86 ? -2.266 3.523 1.005 1.00 95.69 86 LEU A O 1
ATOM 686 N N . TYR A 1 87 ? -1.590 2.074 2.581 1.00 95.75 87 TYR A N 1
ATOM 687 C CA . TYR A 1 87 ? -2.945 1.641 2.911 1.00 95.75 87 TYR A CA 1
ATOM 688 C C . TYR A 1 87 ? -3.035 1.043 4.309 1.00 95.75 87 TYR A C 1
ATOM 690 O O . TYR A 1 87 ? -2.080 0.454 4.821 1.00 95.75 87 TYR A O 1
ATOM 698 N N . PHE A 1 88 ? -4.210 1.192 4.912 1.00 95.94 88 PHE A N 1
ATOM 699 C CA . PHE A 1 88 ? -4.550 0.598 6.199 1.00 95.94 88 PHE A CA 1
ATOM 700 C C . PHE A 1 88 ? -5.484 -0.595 6.002 1.00 95.94 88 PHE A C 1
ATOM 702 O O . PHE A 1 88 ? -6.358 -0.558 5.134 1.00 95.94 88 PHE A O 1
ATOM 709 N N . VAL A 1 89 ? -5.305 -1.628 6.820 1.00 94.62 89 VAL A N 1
ATOM 710 C CA . VAL A 1 89 ? -6.127 -2.838 6.873 1.00 94.62 89 VAL A CA 1
ATOM 711 C C . VAL A 1 89 ? -6.484 -3.114 8.325 1.00 94.62 89 VAL A C 1
ATOM 713 O O . VAL A 1 89 ? -5.593 -3.235 9.166 1.00 94.62 89 VAL A O 1
ATOM 716 N N . ARG A 1 90 ? -7.776 -3.235 8.611 1.00 92.94 90 ARG A N 1
ATOM 717 C CA . ARG A 1 90 ? -8.288 -3.621 9.923 1.00 92.94 90 ARG A CA 1
ATOM 718 C C . ARG A 1 90 ? -8.264 -5.139 10.077 1.00 92.94 90 ARG A C 1
ATOM 720 O O . ARG A 1 90 ? -8.572 -5.869 9.133 1.00 92.94 90 ARG A O 1
ATOM 727 N N . HIS A 1 91 ? -7.900 -5.615 11.260 1.00 91.50 91 HIS A N 1
ATOM 728 C CA . HIS A 1 91 ? -8.116 -7.004 11.635 1.00 91.50 91 HIS A CA 1
ATOM 729 C C . HIS A 1 91 ? -9.536 -7.175 12.188 1.00 91.50 91 HIS A C 1
ATOM 731 O O . HIS A 1 91 ? -9.935 -6.456 13.104 1.00 91.50 91 HIS A O 1
ATOM 737 N N . ASN A 1 92 ? -10.274 -8.141 11.635 1.00 74.50 92 ASN A N 1
ATOM 738 C CA . ASN A 1 92 ? -11.624 -8.521 12.055 1.00 74.50 92 ASN A CA 1
ATOM 739 C C . ASN A 1 92 ? -11.639 -9.927 12.656 1.00 74.50 92 ASN A C 1
ATOM 741 O O . ASN A 1 92 ? -10.950 -10.808 12.083 1.00 74.50 92 ASN A O 1
#

Solvent-accessible surface area (backbone atoms only — not comparable to full-atom values): 5920 Å² total; per-residue (Å²): 131,83,72,86,73,75,93,61,83,56,93,46,93,79,33,73,49,37,47,53,50,55,50,46,52,52,51,55,51,50,62,56,50,73,72,71,42,67,41,77,51,68,46,92,89,66,80,78,93,61,84,62,64,68,56,62,78,70,42,68,85,91,53,59,66,48,65,43,75,53,82,70,76,41,81,90,41,57,94,71,23,63,32,87,49,45,36,40,38,59,60,131

InterPro domains:
  IPR005069 Nucleotide-diphospho-sugar transferase [PF03407] (8-91)
  IPR052636 UDP-D-xylose:L-fucose alpha-1,3-D-xylosyltransferase [PTHR47032] (7-90)

Radius of gyration: 14.95 Å; Cα contacts (8 Å, |Δi|>4): 89; chains: 1; bounding box: 36×35×33 Å

Sequence (92 aa):
NFGEIPSEAARRYGDRRFTAMMMAKVICVQLVSMLGYDLLFQDVDIVWFSNPLEYFAHADPGMDMFFQDDGAHSTRYAPYSANSGLYFVRHN

Foldseek 3Di:
DLPDQDPDDDPDCPPPNNVSVVVSVVVVVVVVLVVQAKDKAADPPDDDPDDCPVVVVPPDPPDQKDFDACPPCDPVCPDRNGDPRTMIGGGD

Mean predicted aligned error: 4.01 Å

pLDDT: mean 91.59, std 5.85, range [56.84, 96.25]

Organism: Phaeodactylum tricornutum (NCBI:txid2850)